Protein AF-A0A2V8S887-F1 (afdb_monomer_lite)

Sequence (70 aa):
MTLLEKAKEARAEPQQISVSDEVVELALAWAKGEISMKQARKAFGTKTAGSNIYAHLARGLRQFIQRNAK

Foldseek 3Di:
DDPVVVVVPDDDDDDPDDDDLVLLVLLVCVVVVVDDPVVSDVVVDPVDDSVCSVVSSVVSPVVVCVVVVD

Structure (mmCIF, N/CA/C/O backbone):
data_AF-A0A2V8S887-F1
#
_entry.id   AF-A0A2V8S887-F1
#
loop_
_atom_site.group_PDB
_atom_site.id
_atom_site.type_symbol
_atom_site.label_atom_id
_atom_site.label_alt_id
_atom_site.label_comp_id
_atom_site.label_asym_id
_atom_site.label_entity_id
_atom_site.label_seq_id
_atom_site.pdbx_PDB_ins_code
_atom_site.Cartn_x
_atom_site.Cartn_y
_atom_site.Cartn_z
_atom_site.occupancy
_atom_site.B_iso_or_equiv
_atom_site.auth_seq_id
_atom_site.auth_comp_id
_atom_site.auth_asym_id
_atom_site.auth_atom_id
_atom_site.pdbx_PDB_model_num
ATOM 1 N N . MET A 1 1 ? -24.379 3.875 -15.364 1.00 74.06 1 MET A N 1
ATOM 2 C CA . MET A 1 1 ? -23.495 2.775 -14.943 1.00 74.06 1 MET A CA 1
ATOM 3 C C . MET A 1 1 ? -22.167 3.333 -14.451 1.00 74.06 1 MET A C 1
ATOM 5 O O . MET A 1 1 ? -21.512 4.062 -15.191 1.00 74.06 1 MET A O 1
ATOM 9 N N . THR A 1 2 ? -21.792 3.036 -13.212 1.00 90.81 2 THR A N 1
ATOM 10 C CA . THR A 1 2 ? -20.568 3.519 -12.552 1.00 90.81 2 THR A CA 1
ATOM 11 C C . THR A 1 2 ? -19.381 2.578 -12.791 1.00 90.81 2 THR A C 1
ATOM 13 O O . THR A 1 2 ? -19.552 1.434 -13.213 1.00 90.81 2 THR A O 1
ATOM 16 N N . LEU A 1 3 ? -18.156 3.037 -12.501 1.00 86.12 3 LEU A N 1
ATOM 17 C CA . LEU A 1 3 ? -16.960 2.179 -12.547 1.00 86.12 3 LEU A CA 1
ATOM 18 C C . LEU A 1 3 ? -17.071 0.982 -11.588 1.00 86.12 3 LEU A C 1
ATOM 20 O O . LEU A 1 3 ? -16.611 -0.108 -11.915 1.00 86.12 3 LEU A O 1
ATOM 24 N N . LEU A 1 4 ? -17.717 1.173 -10.433 1.00 83.31 4 LEU A N 1
ATOM 25 C CA . LEU A 1 4 ? -17.948 0.115 -9.450 1.00 83.31 4 LEU A CA 1
ATOM 26 C C . LEU A 1 4 ? -18.919 -0.950 -9.972 1.00 83.31 4 LEU A C 1
ATOM 28 O O . LEU A 1 4 ? -18.679 -2.137 -9.779 1.00 83.31 4 LEU A O 1
ATOM 32 N N . GLU A 1 5 ? -19.999 -0.536 -10.635 1.00 89.69 5 GLU A N 1
ATOM 33 C CA . GLU A 1 5 ? -20.973 -1.463 -11.226 1.00 89.69 5 GLU A CA 1
ATOM 34 C C . GLU A 1 5 ? -20.319 -2.336 -12.300 1.00 89.69 5 GLU A C 1
ATOM 36 O O . GLU A 1 5 ? -20.405 -3.557 -12.222 1.00 89.69 5 GLU A O 1
ATOM 41 N N . LYS A 1 6 ? -19.540 -1.732 -13.208 1.00 86.94 6 LYS A N 1
ATOM 42 C CA . LYS A 1 6 ? -18.764 -2.473 -14.220 1.00 86.94 6 LYS A CA 1
ATOM 43 C C . LYS A 1 6 ? -17.774 -3.467 -13.602 1.00 86.94 6 LYS A C 1
ATOM 45 O O . LYS A 1 6 ? -17.586 -4.562 -14.121 1.00 86.94 6 LYS A O 1
ATOM 50 N N . ALA A 1 7 ? -17.134 -3.101 -12.490 1.00 81.56 7 ALA A N 1
ATOM 51 C CA . ALA A 1 7 ? -16.160 -3.961 -11.820 1.00 81.56 7 ALA A CA 1
ATOM 52 C C . ALA A 1 7 ? -16.795 -5.181 -11.129 1.00 81.56 7 ALA A C 1
ATOM 54 O O . ALA A 1 7 ? -16.139 -6.212 -11.020 1.00 81.56 7 ALA A O 1
ATOM 55 N N . LYS A 1 8 ? -18.052 -5.084 -10.670 1.00 82.25 8 LYS A N 1
ATOM 56 C CA . LYS A 1 8 ? -18.780 -6.205 -10.045 1.00 82.25 8 LYS A CA 1
ATOM 57 C C . LYS A 1 8 ? -19.243 -7.257 -11.055 1.00 82.25 8 LYS A C 1
ATOM 59 O O . LYS A 1 8 ? -19.404 -8.415 -10.684 1.00 82.25 8 LYS A O 1
ATOM 64 N N . GLU A 1 9 ? -19.462 -6.858 -12.305 1.00 83.56 9 GLU A N 1
ATOM 65 C CA . GLU A 1 9 ? -19.870 -7.760 -13.391 1.00 83.56 9 GLU A CA 1
ATOM 66 C C . GLU A 1 9 ? -18.699 -8.591 -13.933 1.00 83.56 9 GLU A C 1
ATOM 68 O O . GLU A 1 9 ? -18.882 -9.732 -14.363 1.00 83.56 9 GLU A O 1
ATOM 73 N N . ALA A 1 10 ? -17.479 -8.052 -13.877 1.00 77.62 10 ALA A N 1
ATOM 74 C CA . ALA A 1 10 ? -16.276 -8.790 -14.230 1.00 77.62 10 ALA A CA 1
ATOM 75 C C . ALA A 1 10 ? -15.984 -9.863 -13.165 1.00 77.62 10 ALA A C 1
ATOM 77 O O . ALA A 1 10 ? -15.665 -9.548 -12.017 1.00 77.62 10 ALA A O 1
ATOM 78 N N . ARG A 1 11 ? -16.059 -11.150 -13.538 1.00 62.03 11 ARG A N 1
ATOM 79 C CA . ARG A 1 11 ? -15.595 -12.248 -12.673 1.00 62.03 11 ARG A CA 1
ATOM 80 C C . ARG A 1 11 ? -14.120 -12.031 -12.335 1.00 62.03 11 ARG A C 1
ATOM 82 O O . ARG A 1 11 ? -13.257 -12.122 -13.203 1.00 62.03 11 ARG A O 1
ATOM 89 N N . ALA A 1 12 ? -13.836 -11.760 -11.067 1.00 64.50 12 ALA A N 1
ATOM 90 C CA . ALA A 1 12 ? -12.474 -11.699 -10.568 1.00 64.50 12 ALA A CA 1
ATOM 91 C C . ALA A 1 12 ? -11.948 -13.126 -10.372 1.00 64.50 12 ALA A C 1
ATOM 93 O O . ALA A 1 12 ? -12.398 -13.839 -9.475 1.00 64.50 12 ALA A O 1
ATOM 94 N N . GLU A 1 13 ? -10.990 -13.547 -11.194 1.00 67.38 13 GLU A N 1
ATOM 95 C CA . GLU A 1 13 ? -10.245 -14.775 -10.927 1.00 67.38 13 GLU A CA 1
ATOM 96 C C . GLU A 1 13 ? -9.309 -14.555 -9.727 1.00 67.38 13 GLU A C 1
ATOM 98 O O . GLU A 1 13 ? -8.560 -13.567 -9.695 1.00 67.38 13 GLU A O 1
ATOM 103 N N . PRO A 1 14 ? -9.339 -15.432 -8.709 1.00 57.72 14 PRO A N 1
ATOM 104 C CA . PRO A 1 14 ? -8.469 -15.300 -7.553 1.00 57.72 14 PRO A CA 1
ATOM 105 C C . PRO A 1 14 ? -7.024 -15.619 -7.952 1.00 57.72 14 PRO A C 1
ATOM 107 O O . PRO A 1 14 ? -6.595 -16.768 -7.953 1.00 57.72 14 PRO A O 1
ATOM 110 N N . GLN A 1 15 ? -6.241 -14.587 -8.267 1.00 59.66 15 GLN A N 1
ATOM 111 C CA . GLN A 1 15 ? -4.795 -14.733 -8.402 1.00 59.66 15 GLN A CA 1
ATOM 112 C C . GLN A 1 15 ? -4.167 -14.884 -7.014 1.00 59.66 15 GLN A C 1
ATOM 114 O O . GLN A 1 15 ? -4.108 -13.933 -6.230 1.00 59.66 15 GLN A O 1
ATOM 119 N N . GLN A 1 16 ? -3.682 -16.088 -6.720 1.00 57.50 16 GLN A N 1
ATOM 120 C CA . GLN A 1 16 ? -2.969 -16.415 -5.490 1.00 57.50 16 GLN A CA 1
ATOM 121 C C . GLN A 1 16 ? -1.510 -15.943 -5.596 1.00 57.50 16 GLN A C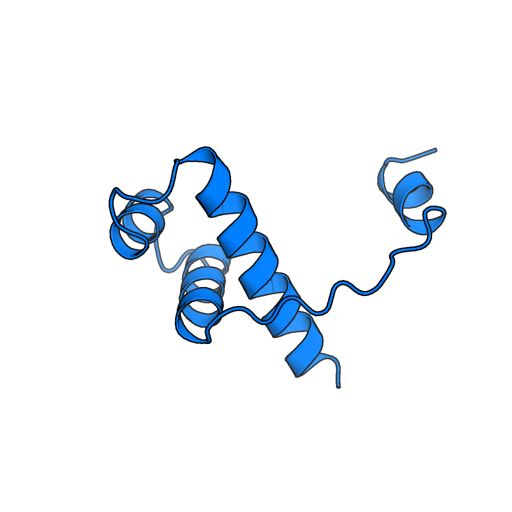 1
ATOM 123 O O . GLN A 1 16 ? -0.578 -16.725 -5.743 1.00 57.50 16 GLN A O 1
ATOM 128 N N . ILE A 1 17 ? -1.305 -14.627 -5.577 1.00 60.97 17 ILE A N 1
ATOM 129 C CA . ILE A 1 17 ? 0.039 -14.046 -5.537 1.00 60.97 17 ILE A CA 1
ATOM 130 C C . ILE A 1 17 ? 0.359 -13.754 -4.078 1.00 60.97 17 ILE A C 1
ATOM 132 O O . ILE A 1 17 ? -0.125 -12.773 -3.513 1.00 60.97 17 ILE A O 1
ATOM 136 N N . SER A 1 18 ? 1.160 -14.627 -3.470 1.00 68.00 18 SER A N 1
ATOM 137 C CA . SER A 1 18 ? 1.723 -14.380 -2.145 1.00 68.00 18 SER A CA 1
ATOM 138 C C . SER A 1 18 ? 2.688 -13.195 -2.222 1.00 68.00 18 SER A C 1
ATOM 140 O O . SER A 1 18 ? 3.610 -13.198 -3.041 1.00 68.00 18 SER A O 1
ATOM 142 N N . VAL A 1 19 ? 2.463 -12.165 -1.408 1.00 79.44 19 VAL A N 1
ATOM 143 C CA . VAL A 1 19 ? 3.426 -11.082 -1.173 1.00 79.44 19 VAL A CA 1
ATOM 144 C C . VAL A 1 19 ? 4.064 -11.295 0.197 1.00 79.44 19 VAL A C 1
ATOM 146 O O . VAL A 1 19 ? 3.439 -11.885 1.082 1.00 79.44 19 VAL A O 1
ATOM 149 N N . SER A 1 20 ? 5.313 -10.850 0.358 1.00 85.94 20 SER A N 1
ATOM 150 C CA . SER A 1 20 ? 6.021 -10.922 1.637 1.00 85.94 20 SER A CA 1
ATOM 151 C C . SER A 1 20 ? 5.343 -10.068 2.710 1.00 85.94 20 SER A C 1
ATOM 153 O O . SER A 1 20 ? 4.750 -9.028 2.410 1.00 85.94 20 SER A O 1
ATOM 155 N N . ASP A 1 21 ? 5.475 -10.489 3.969 1.00 86.88 21 ASP A N 1
ATOM 156 C CA . ASP A 1 21 ? 4.899 -9.779 5.117 1.00 86.88 21 ASP A CA 1
ATOM 157 C C . ASP A 1 21 ? 5.454 -8.354 5.258 1.00 86.88 21 ASP A C 1
ATOM 159 O O . ASP A 1 21 ? 4.695 -7.428 5.528 1.00 86.88 21 ASP A O 1
ATOM 163 N N . GLU A 1 22 ? 6.730 -8.138 4.924 1.00 88.75 22 GLU A N 1
ATOM 164 C CA . GLU A 1 22 ? 7.353 -6.805 4.903 1.00 88.75 22 GLU A CA 1
ATOM 165 C C . GLU A 1 22 ? 6.612 -5.818 3.986 1.00 88.75 22 GLU A C 1
ATOM 167 O O . GLU A 1 22 ? 6.437 -4.644 4.312 1.00 88.75 22 GLU A O 1
ATOM 172 N N . VAL A 1 23 ? 6.137 -6.284 2.825 1.00 89.69 23 VAL A N 1
ATOM 173 C CA . VAL A 1 23 ? 5.378 -5.438 1.893 1.00 89.69 23 VAL A CA 1
ATOM 174 C C . VAL A 1 23 ? 3.977 -5.161 2.427 1.00 89.69 23 VAL A C 1
ATOM 176 O O . VAL A 1 23 ? 3.449 -4.073 2.201 1.00 89.69 23 VAL A O 1
ATOM 179 N N . VAL A 1 24 ? 3.374 -6.117 3.137 1.00 92.12 24 VAL A N 1
ATOM 180 C CA . VAL A 1 24 ? 2.072 -5.930 3.789 1.00 92.12 24 VAL A CA 1
ATOM 181 C C . VAL A 1 24 ? 2.176 -4.853 4.872 1.00 92.12 24 VAL A C 1
ATOM 183 O O . VAL A 1 24 ? 1.379 -3.915 4.871 1.00 92.12 24 VAL A O 1
ATOM 186 N N . GLU A 1 25 ? 3.183 -4.934 5.740 1.00 93.62 25 GLU A N 1
ATOM 187 C CA . GLU A 1 25 ? 3.433 -3.946 6.796 1.00 93.62 25 GLU A CA 1
ATOM 188 C C . GLU A 1 25 ? 3.718 -2.554 6.226 1.00 93.62 25 GLU A C 1
ATOM 190 O O . GLU A 1 25 ? 3.098 -1.567 6.634 1.00 93.62 25 GLU A O 1
ATOM 195 N N . LEU A 1 26 ? 4.586 -2.472 5.214 1.00 93.75 26 LEU A N 1
ATOM 196 C CA . LEU A 1 26 ? 4.907 -1.215 4.544 1.00 93.75 26 LEU A CA 1
ATOM 197 C C . LEU A 1 26 ? 3.669 -0.581 3.891 1.00 93.75 26 LEU A C 1
ATOM 199 O O . LEU A 1 26 ? 3.482 0.638 3.946 1.00 93.75 26 LEU A O 1
ATOM 203 N N . ALA A 1 27 ? 2.810 -1.402 3.282 1.00 93.94 27 ALA A N 1
ATOM 204 C CA . ALA A 1 27 ? 1.579 -0.941 2.658 1.00 93.94 27 ALA A CA 1
ATOM 205 C C . ALA A 1 27 ? 0.571 -0.393 3.676 1.00 93.94 27 ALA A C 1
ATOM 207 O O . ALA A 1 27 ? -0.094 0.607 3.397 1.00 93.94 27 ALA A O 1
ATOM 208 N N . LEU A 1 28 ? 0.495 -1.003 4.860 1.00 95.06 28 LEU A N 1
ATOM 209 C CA . LEU A 1 28 ? -0.348 -0.533 5.957 1.00 95.06 28 LEU A CA 1
ATOM 210 C C . LEU A 1 28 ? 0.145 0.792 6.534 1.00 95.06 28 LEU A C 1
ATOM 212 O O . LEU A 1 28 ? -0.657 1.713 6.671 1.00 95.06 28 LEU A O 1
ATOM 216 N N . ALA A 1 29 ? 1.443 0.911 6.822 1.00 95.62 29 ALA A N 1
ATOM 217 C CA . ALA A 1 29 ? 2.031 2.151 7.332 1.00 95.62 29 ALA A CA 1
ATOM 218 C C . ALA A 1 29 ? 1.796 3.322 6.361 1.00 95.62 29 ALA A C 1
ATOM 220 O O . ALA A 1 29 ? 1.445 4.432 6.767 1.00 95.62 29 ALA A O 1
ATOM 221 N N . TRP A 1 30 ? 1.922 3.070 5.053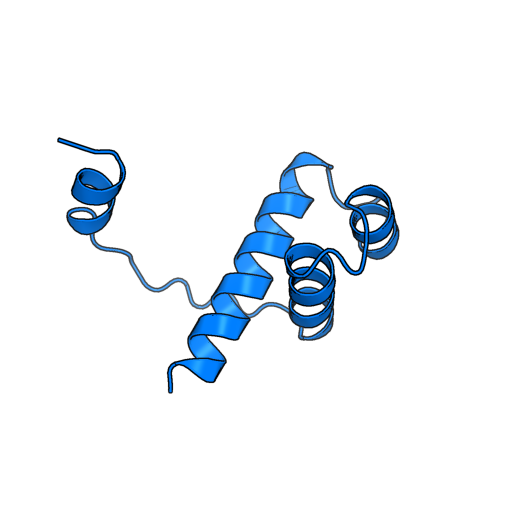 1.00 95.19 30 TRP A N 1
ATOM 222 C CA . TRP A 1 30 ? 1.617 4.069 4.029 1.00 95.19 30 TRP A CA 1
ATOM 223 C C . TRP A 1 30 ? 0.125 4.433 3.989 1.00 95.19 30 TRP A C 1
ATOM 225 O O . TRP A 1 30 ? -0.211 5.615 3.980 1.00 95.19 30 TRP A O 1
ATOM 235 N N . ALA A 1 31 ? -0.779 3.447 4.008 1.00 94.69 31 ALA A N 1
ATOM 236 C CA . ALA A 1 31 ? -2.223 3.689 3.951 1.00 94.69 31 ALA A CA 1
ATOM 237 C C . ALA A 1 31 ? -2.768 4.428 5.185 1.00 94.69 31 ALA A C 1
ATOM 239 O O . ALA A 1 31 ? -3.723 5.193 5.068 1.00 94.69 31 ALA A O 1
ATOM 240 N N . LYS A 1 32 ? -2.148 4.230 6.353 1.00 95.88 32 LYS A N 1
ATOM 241 C CA . LYS A 1 32 ? -2.456 4.964 7.590 1.00 95.88 32 LYS A CA 1
ATOM 242 C C . LYS A 1 32 ? -1.866 6.378 7.626 1.00 95.88 32 LYS A C 1
ATOM 244 O O . LYS A 1 32 ? -2.184 7.140 8.532 1.00 95.88 32 LYS A O 1
ATOM 249 N N . GLY A 1 33 ? -1.007 6.732 6.668 1.00 95.25 33 GLY A N 1
ATOM 250 C CA . GLY A 1 33 ? -0.316 8.022 6.637 1.00 95.25 33 GLY A CA 1
ATOM 251 C C . GLY A 1 33 ? 0.862 8.136 7.612 1.00 95.25 33 GLY A C 1
ATOM 252 O O . GLY A 1 33 ? 1.375 9.234 7.803 1.00 95.25 33 GLY A O 1
ATOM 253 N N . GLU A 1 34 ? 1.321 7.027 8.203 1.00 97.31 34 GLU A N 1
ATOM 254 C CA . GLU A 1 34 ? 2.477 6.994 9.117 1.00 97.31 34 GLU A CA 1
ATOM 255 C C . GLU A 1 34 ? 3.794 7.252 8.368 1.00 97.31 34 GLU A C 1
ATOM 257 O O . GLU A 1 34 ? 4.7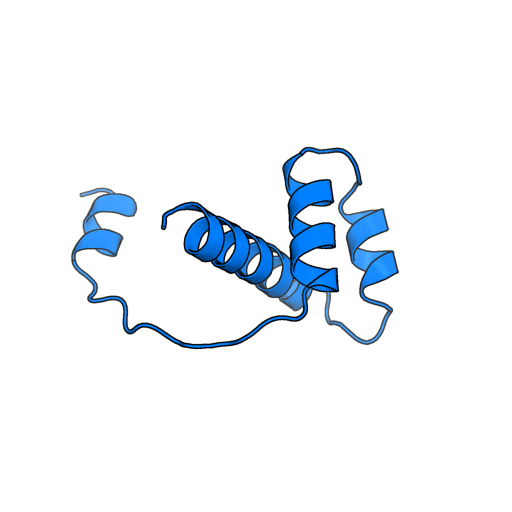50 7.795 8.923 1.00 97.31 34 GLU A O 1
ATOM 262 N N . ILE A 1 35 ? 3.838 6.891 7.081 1.00 94.94 35 ILE A N 1
ATOM 263 C CA . ILE A 1 35 ? 4.968 7.161 6.193 1.00 94.94 35 ILE A CA 1
ATOM 264 C C . ILE A 1 35 ? 4.514 7.814 4.889 1.00 94.94 35 ILE A C 1
ATOM 266 O O . ILE A 1 35 ? 3.476 7.497 4.308 1.00 94.94 35 ILE A O 1
ATOM 270 N N . SER A 1 36 ? 5.356 8.701 4.369 1.00 93.69 36 SER A N 1
ATOM 271 C CA . SER A 1 36 ? 5.176 9.294 3.048 1.00 93.69 36 SER A CA 1
ATOM 272 C C . SER A 1 36 ? 5.480 8.298 1.925 1.00 93.69 36 SER A C 1
ATOM 274 O O . SER A 1 36 ? 6.263 7.356 2.072 1.00 93.69 36 SER A O 1
ATOM 276 N N . MET A 1 37 ? 4.968 8.585 0.726 1.00 90.25 37 MET A N 1
ATOM 277 C CA . MET A 1 37 ? 5.309 7.825 -0.482 1.00 90.25 37 MET A CA 1
ATOM 278 C C . MET A 1 37 ? 6.821 7.823 -0.776 1.00 90.25 37 MET A C 1
ATOM 280 O O . MET A 1 37 ? 7.364 6.843 -1.287 1.00 90.25 37 MET A O 1
ATOM 284 N N . LYS A 1 38 ? 7.531 8.907 -0.430 1.00 90.56 38 LYS A N 1
ATOM 285 C CA . LYS A 1 38 ? 8.990 9.005 -0.589 1.00 90.56 38 LYS A CA 1
ATOM 286 C C . LYS A 1 38 ? 9.717 8.016 0.329 1.00 90.56 38 LYS A C 1
ATOM 288 O O . LYS A 1 38 ? 10.685 7.396 -0.105 1.00 90.56 38 LYS A O 1
ATOM 293 N N . GLN A 1 39 ? 9.240 7.843 1.563 1.00 92.50 39 GLN A N 1
ATOM 294 C CA . GLN A 1 39 ? 9.768 6.852 2.507 1.00 92.50 39 GLN A CA 1
ATOM 295 C C . GLN A 1 39 ? 9.440 5.424 2.059 1.00 92.50 39 GLN A C 1
ATOM 297 O O . GLN A 1 39 ? 10.347 4.598 2.013 1.00 92.50 39 GLN A O 1
ATOM 302 N N . ALA A 1 40 ? 8.204 5.160 1.619 1.00 90.69 40 ALA A N 1
ATOM 303 C CA . ALA A 1 40 ? 7.828 3.858 1.063 1.00 90.69 40 ALA A CA 1
ATOM 304 C C . ALA A 1 40 ? 8.695 3.483 -0.155 1.00 90.69 40 ALA A C 1
ATOM 306 O O . ALA A 1 40 ? 9.234 2.381 -0.231 1.00 90.69 40 ALA A O 1
ATOM 307 N N . ARG A 1 41 ? 8.929 4.427 -1.079 1.00 88.44 41 ARG A N 1
ATOM 308 C CA . ARG A 1 41 ? 9.829 4.226 -2.228 1.00 88.44 41 ARG A CA 1
ATOM 309 C C . ARG A 1 41 ? 11.269 3.943 -1.803 1.00 88.44 41 ARG A C 1
ATOM 311 O O . ARG A 1 41 ? 11.925 3.119 -2.429 1.00 88.44 41 ARG A O 1
ATOM 318 N N . LYS A 1 42 ? 11.762 4.613 -0.758 1.00 89.12 42 LYS A N 1
ATOM 319 C CA . LYS A 1 42 ? 13.102 4.353 -0.217 1.00 89.12 42 LYS A CA 1
ATOM 320 C C . LYS A 1 42 ? 13.207 2.929 0.342 1.00 89.12 42 LYS A C 1
ATOM 322 O O . LYS A 1 42 ? 14.223 2.286 0.101 1.00 89.12 42 LYS A O 1
ATOM 327 N N . ALA A 1 43 ? 12.166 2.435 1.015 1.00 88.12 43 ALA A N 1
ATOM 328 C CA . ALA A 1 43 ? 12.122 1.079 1.569 1.00 88.12 43 ALA A CA 1
ATOM 329 C C . ALA A 1 43 ? 12.150 -0.015 0.482 1.00 88.12 43 ALA A C 1
ATOM 331 O O . ALA A 1 43 ? 12.861 -0.999 0.634 1.00 88.12 43 ALA A O 1
ATOM 332 N N . PHE A 1 44 ? 11.474 0.190 -0.655 1.00 81.75 44 PHE A N 1
ATOM 333 C CA . PHE A 1 44 ? 11.520 -0.742 -1.797 1.00 81.75 44 PHE A CA 1
ATOM 334 C C . PHE A 1 44 ? 12.859 -0.774 -2.557 1.00 81.75 44 PHE A C 1
ATOM 336 O O . PHE A 1 44 ? 13.063 -1.636 -3.415 1.00 81.75 44 PHE A O 1
ATOM 343 N N . GLY A 1 45 ? 13.763 0.170 -2.290 1.00 78.88 45 GLY A N 1
ATOM 344 C CA . GLY A 1 45 ? 15.032 0.295 -3.000 1.00 78.88 45 GLY A CA 1
ATOM 345 C C . GLY A 1 45 ? 14.900 0.768 -4.457 1.00 78.88 45 GLY A C 1
ATOM 346 O O . GLY A 1 45 ? 13.832 0.788 -5.069 1.00 78.88 45 GLY A O 1
ATOM 347 N N . THR A 1 46 ? 16.031 1.159 -5.046 1.00 63.88 46 THR A N 1
ATOM 348 C CA . THR A 1 46 ? 16.123 1.757 -6.394 1.00 63.88 46 THR A CA 1
ATOM 349 C C . THR A 1 46 ? 15.874 0.778 -7.545 1.00 63.88 46 THR A C 1
ATOM 351 O O . THR A 1 46 ? 15.784 1.207 -8.692 1.00 63.88 46 THR A O 1
ATOM 354 N N . LYS A 1 47 ? 15.741 -0.527 -7.265 1.00 61.31 47 LYS A N 1
ATOM 355 C CA . LYS A 1 47 ? 15.491 -1.569 -8.277 1.00 61.31 47 LYS A CA 1
ATOM 356 C C . LYS A 1 47 ? 14.022 -1.674 -8.701 1.00 61.31 47 LYS A C 1
ATOM 358 O O . LYS A 1 47 ? 13.725 -2.324 -9.699 1.00 61.31 47 LYS A O 1
ATOM 363 N N . THR A 1 48 ? 13.108 -1.032 -7.975 1.00 62.44 48 THR A N 1
ATOM 364 C CA . THR A 1 48 ? 11.672 -1.078 -8.268 1.00 62.44 48 THR A CA 1
ATOM 365 C C . THR A 1 48 ? 11.278 0.168 -9.058 1.00 62.44 48 THR A C 1
ATOM 367 O O . THR A 1 48 ? 11.338 1.282 -8.535 1.00 62.44 48 THR A O 1
ATOM 370 N N . ALA A 1 49 ? 10.878 0.005 -10.325 1.00 62.22 49 ALA A N 1
ATOM 371 C CA . ALA A 1 49 ? 10.372 1.116 -11.132 1.00 62.22 49 ALA A CA 1
ATOM 372 C C . ALA A 1 49 ? 9.232 1.836 -10.388 1.00 62.22 49 ALA A C 1
ATOM 374 O O . ALA A 1 49 ? 8.368 1.195 -9.788 1.00 62.22 49 ALA A O 1
ATOM 375 N N . GLY A 1 50 ? 9.217 3.173 -10.416 1.00 59.16 50 GLY A N 1
ATOM 376 C CA . GLY A 1 50 ? 8.295 3.978 -9.606 1.00 59.16 50 GLY A CA 1
ATOM 377 C C . GLY A 1 50 ? 6.806 3.673 -9.830 1.00 59.16 50 GLY A C 1
ATOM 378 O O . GLY A 1 50 ? 6.021 3.842 -8.898 1.00 59.16 50 GLY A O 1
ATOM 379 N N . SER A 1 51 ? 6.439 3.188 -11.023 1.00 61.56 51 SER A N 1
ATOM 380 C CA . SER A 1 51 ? 5.093 2.729 -11.395 1.00 61.56 51 SER A CA 1
ATOM 381 C C . SER A 1 51 ? 4.692 1.402 -10.737 1.00 61.56 51 SER A C 1
ATOM 383 O O . SER A 1 51 ? 3.510 1.188 -10.478 1.00 61.56 51 SER A O 1
ATOM 385 N N . ASN A 1 52 ? 5.652 0.544 -10.382 1.00 78.44 52 ASN A N 1
ATOM 386 C CA . ASN A 1 52 ? 5.381 -0.755 -9.759 1.00 78.44 52 ASN A CA 1
ATOM 387 C C . ASN A 1 52 ? 5.124 -0.652 -8.250 1.00 78.44 52 ASN A C 1
ATOM 389 O O . ASN A 1 52 ? 4.505 -1.545 -7.677 1.00 78.44 52 ASN A O 1
ATOM 393 N N . ILE A 1 53 ? 5.532 0.441 -7.595 1.00 84.69 53 ILE A N 1
ATOM 394 C CA . ILE A 1 53 ? 5.378 0.586 -6.138 1.00 84.69 53 ILE A CA 1
ATOM 395 C C . ILE A 1 53 ? 3.899 0.640 -5.742 1.00 84.69 53 ILE A C 1
ATOM 397 O O . ILE A 1 53 ? 3.503 -0.024 -4.790 1.00 84.69 53 ILE A O 1
ATOM 401 N N . TYR A 1 54 ? 3.060 1.356 -6.497 1.00 86.88 54 TYR A N 1
ATOM 402 C CA . TYR A 1 54 ? 1.618 1.385 -6.231 1.00 86.88 54 TYR A CA 1
ATOM 403 C C . TYR A 1 54 ? 0.982 -0.000 -6.362 1.00 86.88 54 TYR A C 1
ATOM 405 O O . TYR A 1 54 ? 0.126 -0.355 -5.555 1.00 86.88 54 TYR A O 1
ATOM 413 N N . ALA A 1 55 ? 1.433 -0.810 -7.325 1.00 86.88 55 ALA A N 1
ATOM 414 C CA . ALA A 1 55 ? 0.965 -2.184 -7.474 1.00 86.88 55 ALA A CA 1
ATOM 415 C C . ALA A 1 55 ? 1.382 -3.057 -6.280 1.00 86.88 55 ALA A C 1
ATOM 417 O O . ALA A 1 55 ? 0.564 -3.827 -5.779 1.00 86.88 55 ALA A O 1
ATOM 418 N N . HIS A 1 56 ? 2.614 -2.907 -5.780 1.00 87.38 56 HIS A N 1
ATOM 419 C CA . HIS A 1 56 ? 3.075 -3.615 -4.583 1.00 87.38 56 HIS A CA 1
ATOM 420 C C . HIS A 1 56 ? 2.295 -3.208 -3.327 1.00 87.38 56 HIS A C 1
ATOM 422 O O . HIS A 1 56 ? 1.811 -4.085 -2.614 1.00 87.38 56 HIS A O 1
ATOM 428 N N . LEU A 1 57 ? 2.104 -1.906 -3.094 1.00 91.06 57 LEU A N 1
ATOM 429 C CA . LEU A 1 57 ? 1.334 -1.395 -1.954 1.00 91.06 57 LEU A CA 1
ATOM 430 C C . LEU A 1 57 ? -0.130 -1.859 -2.015 1.00 91.06 57 LEU A C 1
ATOM 432 O O . LEU A 1 57 ? -0.656 -2.400 -1.045 1.00 91.06 57 LEU A O 1
ATOM 436 N N . ALA A 1 58 ? -0.782 -1.733 -3.175 1.00 90.19 58 ALA A N 1
ATOM 437 C CA . ALA A 1 58 ? -2.155 -2.198 -3.362 1.00 90.19 58 ALA A CA 1
ATOM 438 C C . ALA A 1 58 ? -2.289 -3.714 -3.144 1.00 90.19 58 ALA A C 1
ATOM 440 O O . ALA A 1 58 ? -3.284 -4.177 -2.582 1.00 90.19 58 ALA A O 1
ATOM 441 N N . ARG A 1 59 ? -1.284 -4.499 -3.556 1.00 88.38 59 ARG A N 1
ATOM 442 C CA . ARG A 1 59 ? -1.273 -5.950 -3.346 1.00 88.38 59 ARG A CA 1
ATOM 443 C C . ARG A 1 59 ? -1.078 -6.310 -1.869 1.00 88.38 59 ARG A C 1
ATOM 445 O O . ARG A 1 59 ? -1.810 -7.165 -1.380 1.00 88.38 59 ARG A O 1
ATOM 452 N N . GLY A 1 60 ? -0.182 -5.619 -1.159 1.00 90.75 60 GLY A N 1
ATOM 453 C CA . GLY A 1 60 ? 0.002 -5.772 0.288 1.00 90.75 60 GLY A CA 1
ATOM 454 C C . GLY A 1 60 ? -1.282 -5.476 1.073 1.00 90.75 60 GLY A C 1
ATOM 455 O O . GLY A 1 60 ? -1.718 -6.298 1.877 1.00 90.75 60 GLY A O 1
ATOM 456 N N . LEU A 1 61 ? -1.966 -4.367 0.759 1.00 92.19 61 LEU A N 1
ATOM 457 C CA . LEU A 1 61 ? -3.262 -4.024 1.364 1.00 92.19 61 LEU A CA 1
ATOM 458 C C . LEU A 1 61 ? -4.339 -5.072 1.078 1.00 92.19 61 LEU A C 1
ATOM 460 O O . LEU A 1 61 ? -5.084 -5.462 1.976 1.00 92.19 61 LEU A O 1
ATOM 464 N N . ARG A 1 62 ? -4.420 -5.557 -0.166 1.00 89.50 62 ARG A N 1
ATOM 465 C CA . ARG A 1 62 ? -5.385 -6.599 -0.536 1.00 89.50 62 ARG A CA 1
ATOM 466 C C . ARG A 1 62 ? -5.151 -7.877 0.267 1.00 89.50 62 ARG A C 1
ATO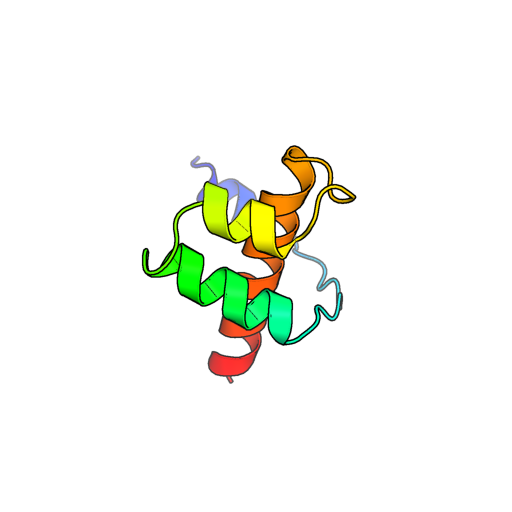M 468 O O . ARG A 1 62 ? -6.116 -8.455 0.759 1.00 89.50 62 ARG A O 1
ATOM 475 N N . GLN A 1 63 ? -3.896 -8.291 0.428 1.00 88.25 63 GLN A N 1
ATOM 476 C CA . GLN A 1 63 ? -3.552 -9.473 1.213 1.00 88.25 63 GLN A CA 1
ATOM 477 C C . GLN A 1 63 ? -3.881 -9.280 2.699 1.00 88.25 63 GLN A C 1
ATOM 479 O O . GLN A 1 63 ? -4.438 -10.189 3.309 1.00 88.25 63 GLN A O 1
ATOM 484 N N . PHE A 1 64 ? -3.617 -8.100 3.270 1.00 90.56 64 PHE A N 1
ATOM 485 C CA . PHE A 1 64 ? -4.039 -7.778 4.636 1.00 90.56 64 PHE A CA 1
ATOM 486 C C . PHE A 1 64 ? -5.553 -7.933 4.813 1.00 90.56 64 PHE A C 1
ATOM 488 O O . PHE A 1 64 ? -5.992 -8.649 5.710 1.00 90.56 64 PHE A O 1
ATOM 495 N N . ILE A 1 65 ? -6.355 -7.324 3.934 1.00 88.62 65 ILE A N 1
ATOM 496 C CA . ILE A 1 65 ? -7.822 -7.408 4.003 1.00 88.62 65 ILE A CA 1
ATOM 497 C C . ILE A 1 65 ? -8.282 -8.867 3.895 1.00 88.62 65 ILE A C 1
ATOM 499 O O . ILE A 1 65 ? -9.109 -9.305 4.682 1.00 88.62 65 ILE A O 1
ATOM 503 N N . GLN A 1 66 ? -7.712 -9.648 2.973 1.00 86.69 66 GLN A N 1
ATOM 504 C CA . GLN A 1 66 ? -8.050 -11.067 2.811 1.00 86.69 66 GLN A CA 1
ATOM 505 C C . GLN A 1 66 ? -7.711 -11.921 4.041 1.00 86.69 66 GLN A C 1
ATOM 507 O O . GLN A 1 66 ? -8.439 -12.867 4.331 1.00 86.69 66 GLN A O 1
ATOM 512 N N . ARG A 1 67 ? -6.615 -11.609 4.749 1.00 84.25 67 ARG A N 1
ATOM 513 C CA . ARG A 1 67 ? -6.228 -12.296 5.993 1.00 84.25 67 ARG A CA 1
ATOM 514 C C . ARG A 1 67 ? -7.159 -11.953 7.162 1.00 84.25 67 ARG A C 1
ATOM 516 O O . ARG A 1 67 ? -7.402 -12.825 7.980 1.00 84.25 67 ARG A O 1
ATOM 523 N N . ASN A 1 68 ? -7.665 -10.719 7.225 1.00 81.69 68 ASN A N 1
ATOM 524 C CA . ASN A 1 68 ? -8.482 -10.212 8.341 1.00 81.69 68 ASN A CA 1
ATOM 525 C C . ASN A 1 68 ? -10.001 -10.303 8.105 1.00 81.69 68 ASN A C 1
ATOM 527 O O . ASN A 1 68 ? -10.776 -10.031 9.013 1.00 81.69 68 ASN A O 1
ATOM 531 N N . ALA A 1 69 ? -10.442 -10.631 6.889 1.00 73.69 69 ALA A N 1
ATOM 532 C CA . ALA A 1 69 ? -11.853 -10.853 6.563 1.00 73.69 69 ALA A CA 1
ATOM 533 C C . ALA A 1 69 ? -12.321 -12.302 6.825 1.00 73.69 69 ALA A C 1
ATOM 535 O O . ALA A 1 69 ? -13.451 -12.643 6.476 1.00 73.69 69 ALA A O 1
ATOM 536 N N . LYS A 1 70 ? -11.446 -13.151 7.375 1.00 53.06 70 LYS A N 1
ATOM 537 C CA . LYS A 1 70 ? -11.747 -14.504 7.856 1.00 53.06 70 LYS A CA 1
ATOM 538 C C . LYS A 1 70 ?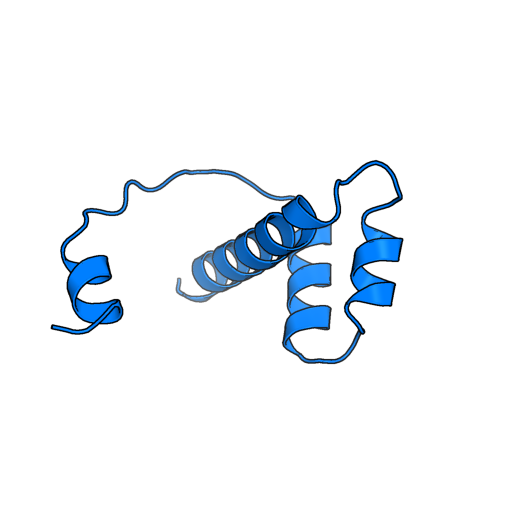 -11.798 -14.503 9.373 1.00 53.06 70 LYS A C 1
ATOM 540 O O . LYS A 1 70 ? -12.628 -15.268 9.901 1.00 53.06 70 LYS A O 1
#

Secondary structure (DSSP, 8-state):
--HHHHHHHS----------HHHHHHHHHHHTTSS-HHHHHHHT-TTS-HHHHHHHHHHHHHHHHHHH--

pLDDT: mean 82.42, std 12.14, range [53.06, 97.31]

Radius of gyration: 13.96 Å; chains: 1; bounding box: 40×26×24 Å

=== Feature glossary ===
The record interleaves many kinds of information about one protein. Here is each kind framed as the question it answers.

Q: What are the backbone torsion angles?
A: φ (phi) and ψ (psi) are the two rotatable backbone dihedrals per residue: φ is the C(i-1)–N–Cα–C torsion, ψ is the N–Cα–C–N(i+1) torsion, both in degrees on (−180°, 180°]. α-helical residues cluster near (−60°, −45°); β-strand residues near (−120°, +130°). A Ramachandran plot is simply a scatter of (φ, ψ) for every residue.

Q: What is the amino-acid chain?
A: This is the polypeptide sequence — one letter per residue, N-terminus first. Length ranges from a few dozen residues for small domains to over a thousand for large multi-domain proteins.

Q: How mobile is each atom in the crystal?
A: For experimental (PDB) structures, the B-factor (temperature factor) quantifies the positional spread of each atom in the crystal — a combination of thermal vibration and static disorder — in units of Å². High B-factors mark flexible loops or poorly resolved regions; low B-factors mark the rigid, well-ordered core.

Q: Are the domains correctly placed relative to each other?
A: Predicted Aligned Error (PAE) is an AlphaFold confidence matrix: entry (i, j) is the expected error in the position of residue j, in ångströms, when the prediction is superimposed on the true structure at residue i. Low PAE within a block of residues means that block is internally rigid and well-predicted; high PAE between two blocks means their relative placement is uncertain even if each block individually is confident.

Q: How confident is the AlphaFold model at each residue?
A: pLDDT is the predicted lDDT-Cα score: AlphaFold's confidence that the local environment of each residue (all inter-atomic distances within 15 Å) is correctly placed. It is a per-residue number between 0 and 100, with higher meaning more reliable.

Q: What family and function is it annotated with?
A: Functional annotations link the protein to curated databases. InterPro entries identify conserved domains and families by matching the sequence against member-database signatures (Pfam, PROSITE, CDD, …). Gene Ontology (GO) terms describe molecular function, biological process, and cellular component in a controlled vocabulary. CATH places the structure in a hierarchical fold classification (Class/Architecture/Topology/Homologous-superfamily). The organism is the source species.

Q: How big and how compact is the whole molecule?
A: Three whole-structure scalars: the radius of gyration (RMS distance of Cα from centroid, in Å), the count of Cα–Cα contacts (pairs closer than 8 Å and separated by more than four residues in sequence — i.e. tertiary, not local, contacts), and the bounding-box dimensions. Together they distinguish compact globular folds from extended fibres or disordered chains.

Q: What known structures does this most resemble?
A: The Foldseek neighbor list gives the closest experimentally determined structures in the PDB, ranked by structural alignment. TM-score near 1 means near-identical fold; near 0.3 means only rough topology match. This is how one finds what a n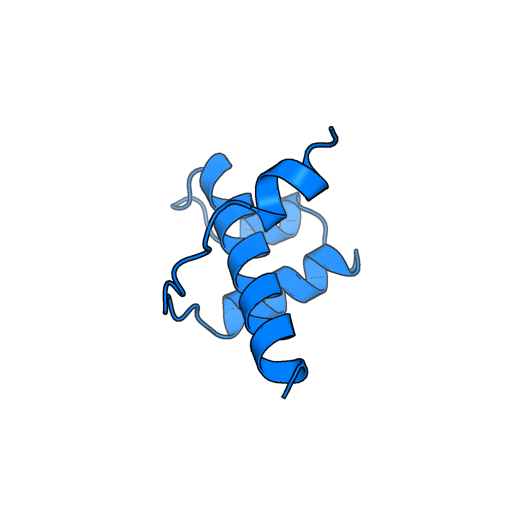ovel AlphaFold prediction most resembles in the solved-structure universe.

Q: Which residues are buried vs exposed?
A: SASA measures how much of the protein is reachable by solvent. It is computed by rolling a water-sized probe over the atomic surface and summing the exposed area (Å²). Per-residue SASA distinguishes core (buried, low SASA) from surface (exposed, high SASA) residues; total SASA is a whole-molecule size measure.

Q: Which residues are in helices, strands, or loops?
A: Eight-state secondary structure (DSSP): H is the canonical α-helix, G the tighter 3₁₀-helix, I the wider π-helix; E/B are β-structure, T and S are turns and bends, and '-' is everything else. DSSP derives these from the pattern of main-chain N–H···O=C hydrogen bonds, not from the sequence.

Q: Where is each backbone atom in 3D?
A: Structure coordinates are given as an mmCIF _atom_site loop: one row per atom with element, residue name, chain id, sequence number, and x/y/z position in Å. Only the four main-chain atoms per residue are included here; side chains are omitted to keep the record compact.

Q: What if only a Cα trace is available?
A: Three-state secondary structure (P-SEA) collapses the eight DSSP classes into helix (a), strand (b), and coil (c). P-SEA assigns these from Cα geometry alone — distances and angles — without requiring backbone oxygens, so it works on any Cα trace.

Q: What do the rendered images show?
A: The six renders are orthographic views along the three Cartesian axes in both directions. Representation (cartoon, sticks, or surface) and color scheme (sequence-rainbow or by-chain) vary across proteins so the training set covers all the common visualization conventions.

Q: What does the local fold look like, residue by residue?
A: Foldseek's 3Di representation compresses backbone geometry into a per-residue letter drawn from a learned twenty-state alphabet. It captures the tertiary interaction pattern around each residue — which residues are packed against it in space, regardless of where they are in sequence.

Q: What do the diagnostic plots show?
A: The contact map is a binary N×N matrix image: pixel (i, j) is dark where Cα_i and Cα_j are within 8 Å and |i−j|>4. Because the |i−j|>4 filter removes local helical contacts, off-diagonal stripes parallel to the main diagonal indicate parallel β-sheets; stripes perpendicular to it indicate antiparallel β-sheets. The Ramachandran plot scatters every residue's (φ, ψ) pair against the sterically allowed regions. The PAE heatmap renders the predicted-aligned-error matrix.